Protein AF-Q3LHR7-F1 (afdb_monomer_lite)

Foldseek 3Di:
DDDDDPPPDDLPPAQAQPQVQVVLVVLLVQLVDPPCSCVVNCVCCVHPGNGPVNVVVVVVVVVVVVVVVVVVVVVVVPDDDDPVVVVVCVVVVCCVPPPVCVQPDPCSVGGDGPRDDDPDDDHGPVCNVVVD

InterPro domains:
  IPR005797 Cytochrome b/b6, N-terminal domain [PF00033] (28-82)
  IPR005797 Cytochrome b/b6, N-terminal domain [PS51002] (1-89)
  IPR005798 Cytochrome b/b6, C-terminal [PF00032] (111-132)
  IPR005798 Cytochrome b/b6, C-terminal [PS51003] (76-132)
  IPR016174 Di-haem cytochrome, transmembrane [SSF81342] (27-113)
  IPR027387 Cytochrome b/b6-like domain superfamily [G3DSA:1.20.810.10] (27-82)
  IPR027387 Cytochrome b/b6-like domain superfamily [G3DSA:1.20.810.10] (83-132)
  IPR036150 Cytochrome b/b6, C-terminal domain superfamily [SSF81648] (2-34)
  IPR036150 Cytochrome b/b6, C-terminal domain superfamily [SSF81648] (114-132)

Organism: NCBI:txid82514

Sequence (132 aa):
NGSSNPLGISSNSDRIPMHPYYMFKDLNMLSAIPWIGQDFVEFVWGGFSVNNATLNRFFSLHYLLPFILAALAILHLMTLHVITIFLFFLVIGFFVFYYPNAMGHSDNYIPANPMQTPPSIVPEWYLLPYYA

Secondary structure (DSSP, 8-state):
---S-TT---TTTT--BHHHHHHHHGGGGGGGSTTTHHHHHHHHHTSSSS-HHHHHHHHHHHHHHHHHHHHHHHHH-TT--HHHHHHHHHHHHHHHHH-TTTTS-GGGGSBP-TT---S-----G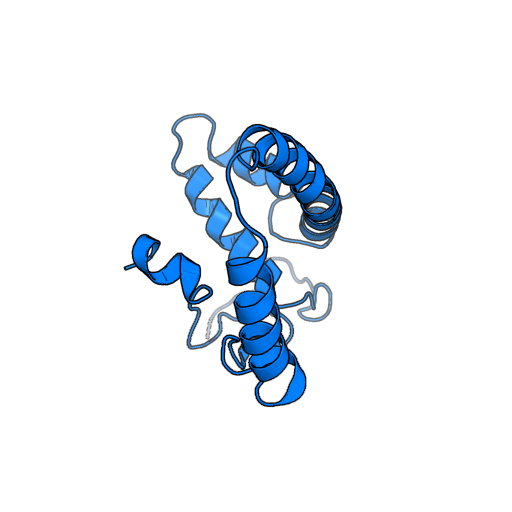GGHHHH-

pLDDT: mean 82.34, std 12.54, range [33.47, 95.5]

Radius of gyration: 19.17 Å; chains: 1; bounding box: 58×32×50 Å

Structure (mmCIF, N/CA/C/O backbone):
data_AF-Q3LHR7-F1
#
_entry.id   AF-Q3LHR7-F1
#
loop_
_atom_site.group_PDB
_atom_site.id
_atom_site.type_symbol
_atom_site.label_atom_id
_atom_site.label_alt_id
_atom_site.label_comp_id
_atom_site.label_asym_id
_atom_site.label_entity_id
_atom_site.label_seq_id
_atom_site.pdbx_PDB_ins_code
_atom_site.Cartn_x
_atom_site.Cartn_y
_atom_site.Cartn_z
_atom_site.occupancy
_atom_site.B_iso_or_equiv
_atom_site.auth_seq_id
_atom_site.auth_comp_id
_atom_site.auth_asym_id
_atom_site.auth_atom_id
_atom_site.pdbx_PDB_model_num
ATOM 1 N N . ASN A 1 1 ? -33.171 0.695 10.585 1.00 33.47 1 ASN A N 1
ATOM 2 C CA . ASN A 1 1 ? -33.293 0.575 12.053 1.00 33.47 1 ASN A CA 1
ATOM 3 C C . ASN A 1 1 ? -31.942 0.210 12.636 1.00 33.47 1 ASN A C 1
ATOM 5 O O . ASN A 1 1 ? -31.466 -0.867 12.322 1.00 33.47 1 ASN A O 1
ATOM 9 N N . GLY A 1 2 ? -31.355 1.123 13.422 1.00 39.75 2 GLY A N 1
ATOM 10 C CA . GLY A 1 2 ? -30.053 0.981 14.099 1.00 39.75 2 GLY A CA 1
ATOM 11 C C . GLY A 1 2 ? -28.864 1.220 13.158 1.00 39.75 2 GLY A C 1
ATOM 12 O O . GLY A 1 2 ? -28.688 0.478 12.208 1.00 39.75 2 GLY A O 1
ATOM 13 N N . SER A 1 3 ? -28.156 2.348 13.215 1.00 50.06 3 SER A N 1
ATOM 14 C CA . SER A 1 3 ? -27.215 2.784 14.264 1.00 50.06 3 SER A CA 1
ATOM 15 C C . SER A 1 3 ? -25.775 2.425 13.899 1.00 50.06 3 SER A C 1
ATOM 17 O O . SER A 1 3 ? -25.246 1.389 14.285 1.00 50.06 3 SER A O 1
ATOM 19 N N . SER A 1 4 ? -25.106 3.338 13.220 1.00 49.91 4 SER A N 1
ATOM 20 C CA . SER A 1 4 ? -23.649 3.387 13.217 1.00 49.91 4 SER A CA 1
ATOM 21 C C . SER A 1 4 ? -23.260 4.832 12.965 1.00 49.91 4 SER A C 1
ATOM 23 O O . SER A 1 4 ? -22.756 5.179 11.918 1.00 49.91 4 SER A O 1
ATOM 25 N N . ASN A 1 5 ? -23.596 5.720 13.900 1.00 51.97 5 ASN A N 1
ATOM 26 C CA . ASN A 1 5 ? -22.832 6.948 14.114 1.00 51.97 5 ASN A CA 1
ATOM 27 C C . ASN A 1 5 ? -22.933 7.366 15.593 1.00 51.97 5 ASN A C 1
ATOM 29 O O . ASN A 1 5 ? -23.532 8.394 15.904 1.00 51.97 5 ASN A O 1
ATOM 33 N N . PRO A 1 6 ? -22.403 6.549 16.524 1.00 52.94 6 PRO A N 1
ATOM 34 C CA . PRO A 1 6 ? -22.431 6.854 17.958 1.00 52.94 6 PRO A CA 1
ATOM 35 C C . PRO A 1 6 ? -21.589 8.085 18.335 1.00 52.94 6 PRO A C 1
ATOM 37 O O . PRO A 1 6 ? -21.693 8.570 19.455 1.00 52.94 6 PRO A O 1
ATOM 40 N N . LEU A 1 7 ? -20.769 8.593 17.409 1.00 56.84 7 LEU A N 1
ATOM 41 C CA . LEU A 1 7 ? -19.842 9.705 17.627 1.00 56.84 7 LEU A CA 1
ATOM 42 C C . LEU A 1 7 ? -20.293 11.013 16.950 1.00 56.84 7 LEU A C 1
ATOM 44 O O . LEU A 1 7 ? -19.660 12.043 17.148 1.00 56.84 7 LEU A O 1
ATOM 48 N N . GLY A 1 8 ? -21.366 10.996 16.147 1.00 52.47 8 GLY A N 1
ATOM 49 C CA . GLY A 1 8 ? -21.889 12.184 15.455 1.00 52.47 8 GLY A CA 1
ATOM 50 C C . GLY A 1 8 ? -20.964 12.771 14.378 1.00 52.47 8 GLY A C 1
ATOM 51 O O . GLY A 1 8 ? -21.205 13.878 13.901 1.00 52.47 8 GLY A O 1
ATOM 52 N N . ILE A 1 9 ? -19.916 12.049 13.975 1.00 56.75 9 ILE A N 1
ATOM 53 C CA . ILE A 1 9 ? -18.920 12.516 13.003 1.00 56.75 9 ILE A CA 1
ATOM 54 C C . ILE A 1 9 ? -19.476 12.343 11.581 1.00 56.75 9 ILE A C 1
ATOM 56 O O . ILE A 1 9 ? -20.169 11.368 11.285 1.00 56.75 9 ILE A O 1
ATOM 60 N N . SER A 1 10 ? -19.230 13.309 10.693 1.00 56.75 10 SER A N 1
ATOM 61 C CA . SER A 1 10 ? -19.739 13.266 9.317 1.00 56.75 10 SER A CA 1
ATOM 62 C C . SER A 1 10 ? -19.118 12.109 8.524 1.00 56.75 10 SER A C 1
ATOM 64 O O . SER A 1 10 ? -17.906 11.942 8.536 1.00 56.75 10 SER A O 1
ATOM 66 N N . SER A 1 11 ? -19.901 11.371 7.734 1.00 56.06 11 SER A N 1
ATOM 67 C CA . SER A 1 11 ? -19.370 10.335 6.822 1.00 56.06 11 SER A CA 1
ATOM 68 C C . SER A 1 11 ? -18.436 10.887 5.731 1.00 56.06 11 SER A C 1
ATOM 70 O O . SER A 1 11 ? -17.758 10.132 5.042 1.00 56.06 11 SER A O 1
ATOM 72 N N . ASN A 1 12 ? -18.402 12.212 5.561 1.00 56.25 12 ASN A N 1
ATOM 73 C CA . ASN A 1 12 ? -17.554 12.909 4.599 1.00 56.25 12 ASN A CA 1
ATOM 74 C C . ASN A 1 12 ? -16.158 13.257 5.134 1.00 56.25 12 ASN A C 1
ATOM 76 O O . ASN A 1 12 ? -15.325 13.678 4.335 1.00 56.25 12 ASN A O 1
ATOM 80 N N . SER A 1 13 ? -15.888 13.118 6.437 1.00 54.78 13 SER A N 1
ATOM 81 C CA . SER A 1 13 ? -14.637 13.615 7.028 1.00 54.78 13 SER A CA 1
ATOM 82 C C . SER A 1 13 ? -13.435 12.684 6.870 1.00 54.78 13 SER A C 1
ATOM 84 O O . SER A 1 13 ? -12.348 13.076 7.268 1.00 54.78 13 SER A O 1
ATOM 86 N N . ASP A 1 14 ? -13.598 11.493 6.282 1.00 61.12 14 ASP A N 1
ATOM 87 C CA . ASP A 1 14 ? -12.479 10.559 6.084 1.00 61.12 14 ASP A CA 1
ATOM 88 C C . ASP A 1 14 ? -12.657 9.711 4.813 1.00 61.12 14 ASP A C 1
ATOM 90 O O . ASP A 1 14 ? -12.573 8.483 4.819 1.00 61.12 14 ASP A O 1
ATOM 94 N N . ARG A 1 15 ? -12.958 10.371 3.683 1.00 66.62 15 ARG A N 1
ATOM 95 C CA . ARG A 1 15 ? -12.904 9.708 2.371 1.00 66.62 15 ARG A CA 1
ATOM 96 C C . ARG A 1 15 ? -11.445 9.482 1.989 1.00 66.62 15 ARG A C 1
ATOM 98 O O . ARG A 1 15 ? -10.833 10.310 1.318 1.00 66.62 15 ARG A O 1
ATOM 105 N N . ILE A 1 16 ? -10.905 8.358 2.429 1.00 75.88 16 ILE A N 1
ATOM 106 C CA . ILE A 1 16 ? -9.559 7.893 2.096 1.00 75.88 16 ILE A CA 1
ATOM 107 C C . ILE A 1 16 ? -9.619 6.787 1.035 1.00 75.88 16 ILE A C 1
ATOM 109 O O . ILE A 1 16 ? -10.675 6.177 0.843 1.00 75.88 16 ILE A O 1
ATOM 113 N N . PRO A 1 17 ? -8.532 6.535 0.284 1.00 80.81 17 PRO A N 1
ATOM 114 C CA . PRO A 1 17 ? -8.516 5.471 -0.714 1.00 80.81 17 PRO A CA 1
ATOM 115 C C . PRO A 1 17 ? -8.857 4.118 -0.077 1.00 80.81 17 PRO A C 1
ATOM 117 O O . PRO A 1 17 ? -8.358 3.784 0.998 1.00 80.81 17 PRO A O 1
ATOM 120 N N . MET A 1 18 ? -9.718 3.344 -0.735 1.00 80.38 18 MET A N 1
ATOM 121 C CA . MET A 1 18 ? -10.301 2.139 -0.144 1.00 80.38 18 MET A CA 1
ATOM 122 C C . MET A 1 18 ? -9.286 1.022 0.089 1.00 80.38 18 MET A C 1
ATOM 124 O O . MET A 1 18 ? -9.272 0.434 1.168 1.00 80.38 18 MET A O 1
ATOM 128 N N . HIS A 1 19 ? -8.395 0.792 -0.873 1.00 81.56 19 HIS A N 1
ATOM 1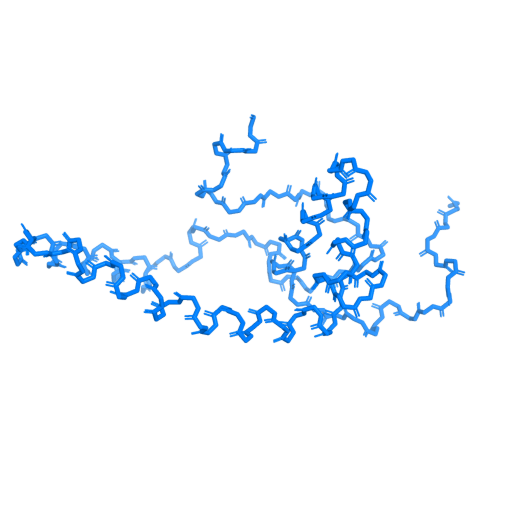29 C CA . HIS A 1 19 ? -7.377 -0.254 -0.785 1.00 81.56 19 HIS A CA 1
ATOM 130 C C . HIS A 1 19 ? -6.496 -0.158 0.483 1.00 81.56 19 HIS A C 1
ATOM 132 O O . HIS A 1 19 ? -6.501 -1.097 1.281 1.00 81.56 19 HIS A O 1
ATOM 138 N N . PRO A 1 20 ? -5.782 0.959 0.753 1.00 81.81 20 PRO A N 1
ATOM 139 C CA . PRO A 1 20 ? -4.985 1.067 1.973 1.00 81.81 20 PRO A CA 1
ATOM 140 C C . PRO A 1 20 ? -5.850 1.045 3.239 1.00 81.81 20 PRO A C 1
ATOM 142 O O . PRO A 1 20 ? -5.413 0.522 4.258 1.00 81.81 20 PRO A O 1
ATOM 145 N N . TYR A 1 21 ? -7.083 1.559 3.193 1.00 84.62 21 TYR A N 1
ATOM 146 C CA . TYR A 1 21 ? -7.956 1.589 4.366 1.00 84.62 21 TYR A CA 1
ATOM 147 C C . TYR A 1 21 ? -8.260 0.193 4.924 1.00 84.62 21 TYR A C 1
ATOM 149 O O . TYR A 1 21 ? -8.060 -0.040 6.118 1.00 84.62 21 TYR A O 1
ATOM 157 N N . TYR A 1 22 ? -8.719 -0.740 4.082 1.00 83.69 22 TYR A N 1
ATOM 158 C CA . TYR A 1 22 ? -9.057 -2.089 4.549 1.00 83.69 22 TYR A CA 1
ATOM 159 C C . TYR A 1 22 ? -7.813 -2.919 4.860 1.00 83.69 22 TYR A C 1
ATOM 161 O O . TYR A 1 22 ? -7.800 -3.580 5.893 1.00 83.69 22 TYR A O 1
ATOM 169 N N . MET A 1 23 ? -6.728 -2.761 4.093 1.00 83.69 23 MET A N 1
ATOM 170 C CA . MET A 1 23 ? -5.440 -3.379 4.427 1.00 83.69 23 MET A CA 1
ATOM 171 C C . MET A 1 23 ? -4.970 -3.003 5.844 1.00 83.69 23 MET A C 1
ATOM 173 O O . MET A 1 23 ? -4.475 -3.851 6.584 1.00 83.69 23 MET A O 1
ATOM 177 N N . PHE A 1 24 ? -5.136 -1.741 6.259 1.00 83.75 24 PHE A N 1
ATOM 178 C CA . PHE A 1 24 ? -4.786 -1.329 7.623 1.00 83.75 24 PHE A CA 1
ATOM 179 C C . PHE A 1 24 ? -5.809 -1.761 8.663 1.00 83.75 24 PHE A C 1
ATOM 181 O O . PHE A 1 24 ? -5.443 -1.966 9.820 1.00 83.75 24 PHE A O 1
ATOM 188 N N . LYS A 1 25 ? -7.076 -1.915 8.279 1.00 83.25 25 LYS A N 1
ATOM 189 C CA . LYS A 1 25 ? -8.104 -2.457 9.166 1.00 83.25 25 LYS A CA 1
ATOM 190 C C . LYS A 1 25 ? -7.826 -3.923 9.508 1.00 83.25 25 LYS A C 1
ATOM 192 O O . LYS A 1 25 ? -8.057 -4.322 10.648 1.00 83.25 25 LYS A O 1
ATOM 197 N N . ASP A 1 26 ? -7.242 -4.679 8.584 1.00 82.19 26 ASP A N 1
ATOM 198 C CA . ASP A 1 26 ? -6.843 -6.073 8.807 1.00 82.19 26 ASP A CA 1
ATOM 199 C C . ASP A 1 26 ? -5.696 -6.211 9.827 1.00 82.19 26 ASP A C 1
ATOM 201 O O . ASP A 1 26 ? -5.544 -7.253 10.464 1.00 82.19 26 ASP A O 1
ATOM 205 N N . LEU A 1 27 ? -4.951 -5.133 10.112 1.00 83.75 27 LEU A N 1
ATOM 206 C CA . LEU A 1 27 ? -3.976 -5.107 11.215 1.00 83.75 27 LEU A CA 1
ATOM 207 C C . LEU A 1 27 ? -4.619 -5.267 12.593 1.00 83.75 27 LEU A C 1
ATOM 209 O O . LEU A 1 27 ? -3.910 -5.540 13.559 1.00 83.75 27 LEU A O 1
ATOM 213 N N . ASN A 1 28 ? -5.946 -5.177 12.697 1.00 86.62 28 ASN A N 1
ATOM 214 C CA . ASN A 1 28 ? -6.656 -5.533 13.919 1.00 86.62 28 ASN A CA 1
ATOM 215 C C . ASN A 1 28 ? -6.392 -6.991 14.346 1.00 86.62 28 ASN A C 1
ATOM 217 O O . ASN A 1 28 ? -6.556 -7.320 15.513 1.00 86.62 28 ASN A O 1
ATOM 221 N N . MET A 1 29 ? -5.909 -7.868 13.456 1.00 87.44 29 MET A N 1
ATOM 222 C CA . MET A 1 29 ? -5.440 -9.206 13.843 1.00 87.44 29 MET A CA 1
ATOM 223 C C . MET A 1 29 ? -4.289 -9.172 14.864 1.00 87.44 29 MET A C 1
ATOM 225 O O . MET A 1 29 ? -4.157 -10.094 15.667 1.00 87.44 29 MET A O 1
ATOM 229 N N . LEU A 1 30 ? -3.487 -8.101 14.902 1.00 88.44 30 LEU A N 1
ATOM 230 C CA . LEU A 1 30 ? -2.442 -7.907 15.918 1.00 88.44 30 LEU A CA 1
ATOM 231 C C . LEU A 1 30 ? -3.027 -7.771 17.329 1.00 88.44 30 LEU A C 1
ATOM 233 O O . LEU A 1 30 ? -2.349 -8.067 18.314 1.00 88.44 30 LEU A O 1
ATOM 237 N N . SER A 1 31 ? -4.306 -7.403 17.434 1.00 90.38 31 SER A N 1
ATOM 238 C CA . SER A 1 31 ? -5.014 -7.330 18.704 1.00 90.38 31 SER A CA 1
ATOM 239 C C . SER A 1 31 ? -5.204 -8.698 19.365 1.00 90.38 31 SER A C 1
ATOM 241 O O . SER A 1 31 ? -5.571 -8.759 20.537 1.00 90.38 31 SER A O 1
ATOM 243 N N . ALA A 1 32 ? -4.978 -9.793 18.631 1.00 93.69 32 ALA A N 1
ATOM 244 C CA . ALA A 1 32 ? -5.039 -11.151 19.159 1.00 93.69 32 ALA A CA 1
ATOM 245 C C . ALA A 1 32 ? -3.848 -11.494 20.072 1.00 93.69 32 ALA A C 1
ATOM 247 O O . ALA A 1 32 ? -3.903 -12.494 20.789 1.00 93.69 32 ALA A O 1
ATOM 248 N N . ILE A 1 33 ? -2.777 -10.687 20.068 1.00 94.31 33 ILE A N 1
ATOM 249 C CA . ILE A 1 33 ? -1.629 -10.883 20.960 1.00 94.31 33 ILE A CA 1
ATOM 250 C C . ILE A 1 33 ? -2.072 -10.612 22.409 1.00 94.31 33 ILE A C 1
ATOM 252 O O . ILE A 1 33 ? -2.512 -9.497 22.712 1.00 94.31 33 ILE A O 1
ATOM 256 N N . PRO A 1 34 ? -1.933 -11.584 23.333 1.00 94.25 34 PRO A N 1
ATOM 257 C CA . PRO A 1 34 ? -2.307 -11.382 24.726 1.00 94.25 34 PRO A CA 1
ATOM 258 C C . PRO A 1 34 ? -1.539 -10.224 25.368 1.00 94.25 34 PRO A C 1
ATOM 260 O O . PRO A 1 34 ? -0.370 -9.989 25.062 1.00 94.25 34 PRO A O 1
ATOM 263 N N . TRP A 1 35 ? -2.201 -9.530 26.292 1.00 93.00 35 TRP A N 1
ATOM 264 C CA . TRP A 1 35 ? -1.671 -8.437 27.121 1.00 93.00 35 TRP A CA 1
ATOM 265 C C . TRP A 1 35 ? -1.292 -7.134 26.404 1.00 93.00 35 TRP A C 1
ATOM 267 O O . TRP A 1 35 ? -1.491 -6.086 27.002 1.00 93.00 35 TRP A O 1
ATOM 277 N N . ILE A 1 36 ? -0.785 -7.168 25.167 1.00 94.12 36 ILE A N 1
ATOM 278 C CA . ILE A 1 36 ? -0.266 -5.975 24.464 1.00 94.12 36 ILE A CA 1
ATOM 279 C C . ILE A 1 36 ? -0.936 -5.697 23.111 1.00 94.12 36 ILE A C 1
ATOM 281 O O . ILE A 1 36 ? -0.699 -4.653 22.510 1.00 94.12 36 ILE A O 1
ATOM 285 N N . GLY A 1 37 ? -1.770 -6.611 22.604 1.00 91.25 37 GLY A N 1
ATOM 286 C CA . GLY A 1 37 ? -2.299 -6.523 21.241 1.00 91.25 37 GLY A CA 1
ATOM 287 C C . GLY A 1 37 ? -3.078 -5.238 20.955 1.00 91.25 37 GLY A C 1
ATOM 288 O O . GLY A 1 37 ? -2.865 -4.622 19.915 1.00 91.25 37 GLY A O 1
ATOM 289 N N . GLN A 1 38 ? -3.954 -4.814 21.871 1.00 89.88 38 GLN A N 1
ATOM 290 C CA . GLN A 1 38 ? -4.752 -3.592 21.690 1.00 89.88 38 GLN A CA 1
ATOM 291 C C . GLN A 1 38 ? -3.876 -2.337 21.686 1.00 89.88 38 GLN A C 1
ATOM 293 O O . GLN A 1 38 ? -3.942 -1.548 20.745 1.00 89.88 38 GLN A O 1
ATOM 298 N N . ASP A 1 39 ? -2.978 -2.211 22.664 1.00 91.75 39 ASP A N 1
ATOM 299 C CA . ASP A 1 39 ? -2.046 -1.082 22.751 1.00 91.75 39 ASP A CA 1
ATOM 300 C C . ASP A 1 39 ? -1.161 -0.990 21.498 1.00 91.75 39 ASP A C 1
ATOM 302 O O . ASP A 1 39 ? -0.865 0.099 21.002 1.00 91.75 39 ASP A O 1
ATOM 306 N N . PHE A 1 40 ? -0.764 -2.139 20.942 1.00 91.12 40 PHE A N 1
ATOM 307 C CA . PHE A 1 40 ? 0.025 -2.196 19.717 1.00 91.12 40 PHE A CA 1
ATOM 308 C C . PHE A 1 40 ? -0.768 -1.750 18.482 1.00 91.12 40 PHE A C 1
ATOM 310 O O . PHE A 1 40 ? -0.242 -1.007 17.652 1.00 91.12 40 PHE A O 1
ATOM 317 N N . VAL A 1 41 ? -2.033 -2.158 18.360 1.00 89.06 41 VAL A N 1
ATOM 318 C CA . VAL A 1 41 ? -2.916 -1.727 17.265 1.00 89.06 41 VAL A CA 1
ATOM 319 C C . VAL A 1 41 ? -3.143 -0.216 17.310 1.00 89.06 41 VAL A C 1
ATOM 321 O O . VAL A 1 41 ? -2.939 0.460 16.299 1.00 89.06 41 VAL A O 1
ATOM 324 N N . GLU A 1 42 ? -3.475 0.335 18.479 1.00 88.06 42 GLU A N 1
ATOM 325 C CA . GLU A 1 42 ? -3.662 1.782 18.650 1.00 88.06 42 GLU A CA 1
ATOM 326 C C . GLU A 1 42 ? -2.371 2.563 18.376 1.00 88.06 42 GLU A C 1
ATOM 328 O O . GLU A 1 42 ? -2.400 3.628 17.746 1.00 88.06 42 GLU A O 1
ATOM 333 N N . PHE A 1 43 ? -1.220 2.015 18.777 1.00 90.00 43 PHE A N 1
ATOM 334 C CA . PHE A 1 43 ? 0.085 2.585 18.461 1.00 90.00 43 PHE A CA 1
ATOM 335 C C . PHE A 1 43 ? 0.329 2.651 16.949 1.00 90.00 43 PHE A C 1
ATOM 337 O O . PHE A 1 43 ? 0.696 3.715 16.438 1.00 90.00 43 PHE A O 1
ATOM 344 N N . VAL A 1 44 ? 0.103 1.545 16.231 1.00 88.38 44 VAL A N 1
ATOM 345 C CA . VAL A 1 44 ? 0.301 1.462 14.776 1.00 88.38 44 VAL A CA 1
ATOM 346 C C . VAL A 1 44 ? -0.650 2.410 14.046 1.00 88.38 44 VAL A C 1
ATOM 348 O O . VAL A 1 44 ? -0.209 3.185 13.190 1.00 88.38 44 VAL A O 1
ATOM 351 N N . TRP A 1 45 ? -1.932 2.420 14.415 1.00 86.50 45 TRP A N 1
ATOM 352 C CA . TRP A 1 45 ? -2.930 3.303 13.808 1.00 86.50 45 TRP A CA 1
ATOM 353 C C . TRP A 1 45 ? -2.726 4.777 14.169 1.00 86.50 45 TRP A C 1
ATOM 355 O O . TRP A 1 45 ? -3.042 5.653 13.363 1.00 86.50 45 TRP A O 1
ATOM 365 N N . GLY A 1 46 ? -2.136 5.077 15.327 1.00 85.94 46 GLY A N 1
ATOM 366 C CA . GLY A 1 46 ? -1.978 6.451 15.804 1.00 85.94 46 GLY A CA 1
ATOM 367 C C . GLY A 1 46 ? -3.286 7.069 16.294 1.00 85.94 46 GLY A C 1
ATOM 368 O O . GLY A 1 46 ? -3.450 8.286 16.216 1.00 85.94 46 GLY A O 1
ATOM 369 N N . GLY A 1 47 ? -4.212 6.231 16.762 1.00 84.50 47 GLY A N 1
ATOM 370 C CA . GLY A 1 47 ? -5.533 6.603 17.255 1.00 84.50 47 GLY A CA 1
ATOM 371 C C . GLY A 1 47 ? -6.463 5.390 17.340 1.00 84.50 47 GLY A C 1
ATOM 372 O O . GLY A 1 47 ? -6.066 4.268 17.043 1.00 84.50 47 GLY A O 1
ATOM 373 N N . PHE A 1 48 ? -7.724 5.629 17.699 1.00 85.75 48 PHE A N 1
ATOM 374 C CA . PHE A 1 48 ? -8.725 4.574 17.931 1.00 85.75 48 PHE A CA 1
ATOM 375 C C . PHE A 1 48 ? -9.276 3.907 16.657 1.00 85.75 48 PHE A C 1
ATOM 377 O O . PHE A 1 48 ? -10.076 2.979 16.732 1.00 85.75 48 PHE A O 1
ATOM 384 N N . SER A 1 49 ? -8.924 4.410 15.474 1.00 84.31 49 SER A N 1
ATOM 385 C CA . SER A 1 49 ? -9.343 3.844 14.189 1.00 84.31 49 SER A CA 1
ATOM 386 C C . SER A 1 49 ? -8.384 4.267 13.081 1.00 84.31 49 SER A C 1
ATOM 388 O O . SER A 1 49 ? -7.661 5.256 13.227 1.00 84.31 49 SER A O 1
ATOM 390 N N . VAL A 1 50 ? -8.402 3.527 11.970 1.00 85.12 50 VAL A N 1
ATOM 391 C CA . VAL A 1 50 ? -7.664 3.887 10.755 1.00 85.12 50 VAL A CA 1
ATOM 392 C C . VAL A 1 50 ? -8.149 5.245 10.252 1.00 85.12 50 VAL A C 1
ATOM 394 O O . VAL A 1 50 ? -9.324 5.398 9.920 1.00 85.12 50 VAL A O 1
ATOM 397 N N . ASN A 1 51 ? -7.233 6.208 10.186 1.00 83.00 51 ASN A N 1
ATOM 398 C CA . ASN A 1 51 ? -7.499 7.590 9.791 1.00 83.00 51 ASN A CA 1
ATOM 399 C C . ASN A 1 51 ? -6.309 8.173 8.998 1.00 83.00 51 ASN A C 1
ATOM 401 O O . ASN A 1 51 ? -5.349 7.473 8.655 1.00 83.00 51 ASN A O 1
ATOM 405 N N . ASN A 1 52 ? -6.330 9.479 8.728 1.00 84.12 52 ASN A N 1
ATOM 406 C CA . ASN A 1 52 ? -5.248 10.156 8.006 1.00 84.12 52 ASN A CA 1
ATOM 407 C C . ASN A 1 52 ? -3.859 10.050 8.684 1.00 84.12 52 ASN A C 1
ATOM 409 O O . ASN A 1 52 ? -2.836 10.024 7.997 1.00 84.12 52 ASN A O 1
ATOM 413 N N . ALA A 1 53 ? -3.783 9.963 10.019 1.00 86.00 53 ALA A N 1
ATOM 414 C CA . ALA A 1 53 ? -2.509 9.770 10.719 1.00 86.00 53 ALA A CA 1
ATOM 415 C C . ALA A 1 53 ? -1.920 8.385 10.420 1.00 86.00 53 ALA A C 1
ATOM 417 O O . ALA A 1 53 ? -0.721 8.274 10.152 1.00 86.00 53 ALA A O 1
ATOM 418 N N . THR A 1 54 ? -2.771 7.355 10.393 1.00 86.81 54 THR A N 1
ATOM 419 C CA . THR A 1 54 ? -2.411 6.003 9.955 1.00 86.81 54 THR A CA 1
ATOM 420 C C . THR A 1 54 ? -1.840 6.047 8.537 1.00 86.81 54 THR A C 1
ATOM 422 O O . THR 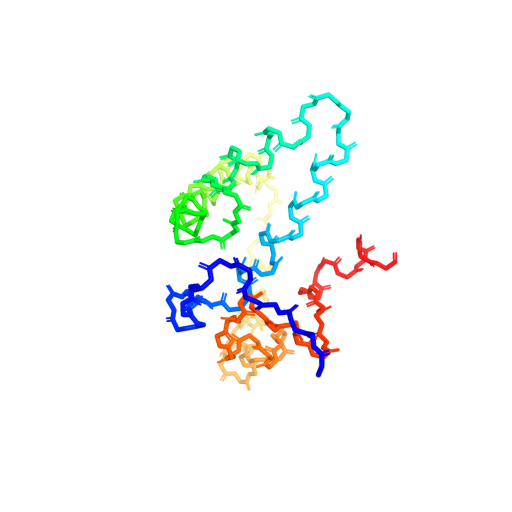A 1 54 ? -0.713 5.613 8.303 1.00 86.81 54 THR A O 1
ATOM 425 N N . LEU A 1 55 ? -2.567 6.666 7.602 1.00 87.69 55 LEU A N 1
ATOM 426 C CA . LEU A 1 55 ? -2.185 6.735 6.189 1.00 87.69 55 LEU A CA 1
ATOM 427 C C . LEU A 1 55 ? -0.836 7.441 5.978 1.00 87.69 55 LEU A C 1
ATOM 429 O O . LEU A 1 55 ? 0.017 6.919 5.263 1.00 87.69 55 LEU A O 1
ATOM 433 N N . ASN A 1 56 ? -0.595 8.572 6.646 1.00 88.50 56 ASN A N 1
ATOM 434 C CA . ASN A 1 56 ? 0.674 9.304 6.536 1.00 88.50 56 ASN A CA 1
ATOM 435 C C . ASN A 1 56 ? 1.874 8.513 7.086 1.00 88.50 56 ASN A C 1
ATOM 437 O O . ASN A 1 56 ? 2.967 8.548 6.509 1.00 88.50 56 ASN A O 1
ATOM 441 N N . ARG A 1 57 ? 1.687 7.769 8.183 1.00 89.69 57 ARG A N 1
ATOM 442 C CA . ARG A 1 57 ? 2.728 6.881 8.728 1.00 89.69 57 ARG A CA 1
ATOM 443 C C . ARG A 1 57 ? 3.043 5.747 7.763 1.00 89.69 57 ARG A C 1
ATOM 445 O O . ARG A 1 57 ? 4.213 5.483 7.495 1.00 89.69 57 ARG A O 1
ATOM 452 N N . PHE A 1 58 ? 2.014 5.128 7.193 1.00 88.06 58 PHE A N 1
ATOM 453 C CA . PHE A 1 58 ? 2.196 4.063 6.214 1.00 88.06 58 PHE A CA 1
ATOM 454 C C . PHE A 1 58 ? 2.789 4.549 4.903 1.00 88.06 58 PHE A C 1
ATOM 456 O O . PHE A 1 58 ? 3.625 3.848 4.351 1.00 88.06 58 PHE A O 1
ATOM 463 N N . PHE A 1 59 ? 2.440 5.744 4.429 1.00 90.19 59 PHE A N 1
ATOM 464 C CA . PHE A 1 59 ? 3.105 6.342 3.274 1.00 90.19 59 PHE A CA 1
ATOM 465 C C . PHE A 1 59 ? 4.607 6.513 3.535 1.00 90.19 59 PHE A C 1
ATOM 467 O O . PHE A 1 59 ? 5.434 6.127 2.711 1.00 90.19 59 PHE A O 1
ATOM 474 N N . SER A 1 60 ? 4.960 7.006 4.725 1.00 91.88 60 SER A N 1
ATOM 475 C CA . SER A 1 60 ? 6.358 7.189 5.130 1.00 91.88 60 SER A CA 1
ATOM 476 C C . SER A 1 60 ? 7.104 5.850 5.230 1.00 91.88 60 SER A C 1
ATOM 478 O O . SER A 1 60 ? 8.239 5.729 4.772 1.00 91.88 60 SER A O 1
ATOM 480 N N . LEU A 1 61 ? 6.455 4.818 5.778 1.00 91.81 61 LEU A N 1
ATOM 481 C CA 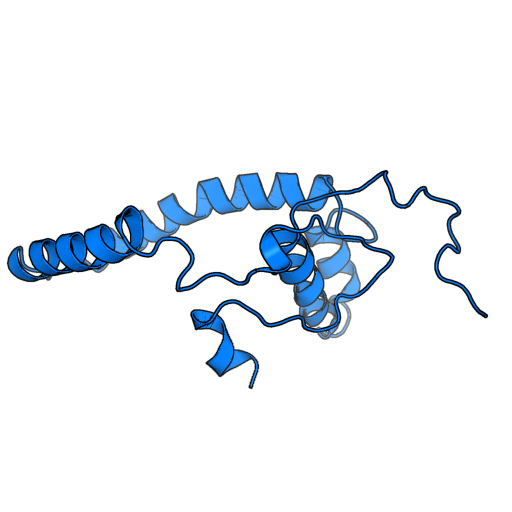. LEU A 1 61 ? 6.997 3.461 5.876 1.00 91.81 61 LEU A CA 1
ATOM 482 C C . LEU A 1 61 ? 7.118 2.791 4.500 1.00 91.81 61 LEU A C 1
ATOM 484 O O . LEU A 1 61 ? 8.147 2.194 4.200 1.00 91.81 61 LEU A O 1
ATOM 488 N N . HIS A 1 62 ? 6.103 2.921 3.648 1.00 90.06 62 HIS A N 1
ATOM 489 C CA . HIS A 1 62 ? 6.090 2.395 2.284 1.00 90.06 62 HIS A CA 1
ATOM 490 C C . HIS A 1 62 ? 7.174 3.034 1.423 1.00 90.06 62 HIS A C 1
ATOM 492 O O . HIS A 1 62 ? 7.750 2.363 0.579 1.00 90.06 62 HIS A O 1
ATOM 498 N N . TYR A 1 63 ? 7.493 4.306 1.655 1.00 93.88 63 TYR A N 1
ATOM 499 C CA . TYR A 1 63 ? 8.620 4.948 0.992 1.00 93.88 63 TYR A CA 1
ATOM 500 C C . TYR A 1 63 ? 9.965 4.360 1.447 1.00 93.88 63 TYR A C 1
ATOM 502 O O . TYR A 1 63 ? 10.889 4.229 0.651 1.00 93.88 63 TYR A O 1
ATOM 510 N N . LEU A 1 64 ? 10.081 3.976 2.719 1.00 94.12 64 LEU A N 1
ATOM 511 C CA . LEU A 1 64 ? 11.329 3.501 3.315 1.00 94.12 64 LEU A CA 1
ATOM 512 C C . LEU A 1 64 ? 11.609 2.010 3.046 1.00 94.12 64 LEU A C 1
ATOM 514 O O . LEU A 1 64 ? 12.752 1.645 2.760 1.00 94.12 64 LEU A O 1
ATOM 518 N N . LEU A 1 65 ? 10.590 1.144 3.112 1.00 92.94 65 LEU A N 1
ATOM 519 C CA . LEU A 1 65 ? 10.742 -0.312 2.962 1.00 92.94 65 LEU A CA 1
ATOM 520 C C . LEU A 1 65 ? 11.446 -0.756 1.663 1.00 92.94 65 LEU A C 1
ATOM 522 O O . LEU A 1 65 ? 12.299 -1.643 1.750 1.00 92.94 65 LEU A O 1
ATOM 526 N N . PRO A 1 66 ? 11.173 -0.168 0.481 1.00 92.25 66 PRO A N 1
ATOM 527 C CA . PRO A 1 66 ? 11.845 -0.537 -0.760 1.00 92.25 66 PRO A CA 1
ATOM 528 C C . PRO A 1 66 ? 13.365 -0.392 -0.692 1.00 92.25 66 PRO A C 1
ATOM 530 O O . PRO A 1 66 ? 14.068 -1.197 -1.293 1.00 92.25 66 PRO A O 1
ATOM 533 N N . PHE A 1 67 ? 13.895 0.570 0.070 1.00 93.19 67 PHE A N 1
ATOM 534 C CA . PHE A 1 67 ? 15.343 0.743 0.223 1.00 93.19 67 PHE A CA 1
ATOM 535 C C . PHE A 1 67 ? 15.968 -0.350 1.097 1.00 93.19 67 PHE A C 1
ATOM 537 O O . PHE A 1 67 ? 17.050 -0.845 0.783 1.00 93.19 67 PHE A O 1
ATOM 544 N N . ILE A 1 68 ? 15.267 -0.777 2.153 1.00 92.94 68 ILE A N 1
ATOM 545 C CA . ILE A 1 68 ? 15.691 -1.918 2.978 1.00 92.94 68 ILE A CA 1
ATOM 546 C C . ILE A 1 68 ? 15.666 -3.203 2.141 1.00 92.94 68 ILE A C 1
ATOM 548 O O . ILE A 1 68 ? 16.640 -3.957 2.129 1.00 92.94 68 ILE A O 1
ATOM 552 N N . LEU A 1 69 ? 14.578 -3.434 1.402 1.00 92.06 69 LEU A N 1
ATOM 553 C CA . LEU A 1 69 ? 14.443 -4.596 0.525 1.00 92.06 69 LEU A CA 1
ATOM 554 C C . LEU A 1 69 ? 15.479 -4.586 -0.600 1.00 92.06 69 LEU A C 1
ATOM 556 O O . LEU A 1 69 ? 16.034 -5.636 -0.896 1.00 92.06 69 LEU A O 1
ATOM 560 N N . ALA A 1 70 ? 15.795 -3.427 -1.184 1.00 89.12 70 ALA A N 1
ATOM 561 C CA . ALA A 1 70 ? 16.847 -3.302 -2.189 1.00 89.12 70 ALA A CA 1
ATOM 562 C C . ALA A 1 70 ? 18.222 -3.695 -1.625 1.00 89.12 70 ALA A C 1
ATOM 564 O O . ALA A 1 70 ? 18.962 -4.416 -2.288 1.00 89.12 70 ALA A O 1
ATOM 565 N N . ALA A 1 71 ? 18.550 -3.292 -0.392 1.00 88.06 71 ALA A N 1
ATOM 566 C CA . ALA A 1 71 ? 19.800 -3.687 0.260 1.00 88.06 71 ALA A CA 1
ATOM 567 C C . ALA A 1 71 ? 19.883 -5.211 0.483 1.00 88.06 71 ALA A C 1
ATOM 569 O O . ALA A 1 71 ? 20.906 -5.827 0.175 1.00 88.06 71 ALA A O 1
ATOM 570 N N . LEU A 1 72 ? 18.793 -5.831 0.951 1.00 87.81 72 LEU A N 1
ATOM 571 C CA . LEU A 1 72 ? 18.697 -7.290 1.103 1.00 87.81 72 LEU A CA 1
ATOM 572 C C . LEU A 1 72 ? 18.746 -8.014 -0.253 1.00 87.81 72 LEU A C 1
ATOM 574 O O . LEU A 1 72 ? 19.407 -9.043 -0.387 1.00 87.81 72 LEU A O 1
ATOM 578 N N . ALA A 1 73 ? 18.088 -7.459 -1.272 1.00 85.12 73 ALA A N 1
ATOM 579 C CA . ALA A 1 73 ? 18.060 -8.006 -2.619 1.00 85.12 73 ALA A CA 1
ATOM 580 C C . ALA A 1 73 ? 19.436 -7.938 -3.288 1.00 85.12 73 ALA A C 1
ATOM 582 O O . ALA A 1 73 ? 19.830 -8.909 -3.913 1.00 85.12 73 ALA A O 1
ATOM 583 N N . ILE A 1 74 ? 20.214 -6.863 -3.129 1.00 84.44 74 ILE A N 1
ATOM 584 C CA . ILE A 1 74 ? 21.576 -6.766 -3.690 1.00 84.44 74 ILE A CA 1
ATOM 585 C C . ILE A 1 74 ? 22.494 -7.855 -3.117 1.00 84.44 74 ILE A C 1
ATOM 587 O O . ILE A 1 74 ? 23.249 -8.471 -3.869 1.00 84.44 74 ILE A O 1
ATOM 591 N N . LEU A 1 75 ? 22.387 -8.146 -1.816 1.00 78.56 75 LEU A N 1
ATOM 592 C CA . LEU A 1 75 ? 23.105 -9.258 -1.183 1.00 78.56 75 LEU A CA 1
ATOM 593 C C . LEU A 1 75 ? 22.674 -10.621 -1.757 1.00 78.56 75 LEU A C 1
ATOM 595 O O . LEU A 1 75 ? 23.485 -11.537 -1.860 1.00 78.56 75 LEU A O 1
ATOM 599 N N . HIS A 1 76 ? 21.412 -10.745 -2.167 1.00 72.00 76 HIS A N 1
ATOM 600 C CA . HIS A 1 76 ? 20.842 -11.960 -2.748 1.00 72.00 76 HIS A CA 1
ATOM 601 C C . HIS A 1 76 ? 21.116 -12.118 -4.262 1.00 72.00 76 HIS A C 1
ATOM 603 O O . HIS A 1 76 ? 21.291 -13.230 -4.756 1.00 72.00 76 HIS A O 1
ATOM 609 N N . LEU A 1 77 ? 21.189 -11.016 -5.014 1.00 69.88 77 LEU A N 1
ATOM 610 C CA . LEU A 1 77 ? 21.181 -10.972 -6.483 1.00 69.88 77 LEU A CA 1
ATOM 611 C C . LEU A 1 77 ? 22.550 -11.194 -7.144 1.00 69.88 77 LEU A C 1
ATOM 613 O O . LEU A 1 77 ? 22.655 -11.090 -8.366 1.00 69.88 77 LEU A O 1
ATOM 617 N N . MET A 1 78 ? 23.583 -11.584 -6.393 1.00 67.19 78 MET A N 1
ATOM 618 C CA . MET A 1 78 ? 24.930 -11.876 -6.917 1.00 67.19 78 MET A CA 1
ATOM 619 C C . MET A 1 78 ? 24.998 -13.068 -7.905 1.00 67.19 78 MET A C 1
ATOM 621 O O . MET A 1 78 ? 26.087 -13.499 -8.272 1.00 67.19 78 MET A O 1
ATOM 625 N N . THR A 1 79 ? 23.863 -13.618 -8.353 1.00 65.56 79 THR A N 1
ATOM 626 C CA . THR A 1 79 ? 23.791 -14.842 -9.170 1.00 65.56 79 THR A CA 1
ATOM 627 C C . THR A 1 79 ? 22.861 -14.776 -10.397 1.00 65.56 79 THR A C 1
ATOM 629 O O . THR A 1 79 ? 22.705 -15.795 -11.069 1.00 65.56 79 THR A O 1
ATOM 632 N N . LEU A 1 80 ? 22.256 -13.629 -10.752 1.00 66.69 80 LEU A N 1
ATOM 633 C CA . LEU A 1 80 ? 21.163 -13.598 -11.749 1.00 66.69 80 LEU A CA 1
ATOM 634 C C . LEU A 1 80 ? 21.529 -12.948 -13.109 1.00 66.69 80 LEU A C 1
ATOM 636 O O . LEU A 1 80 ? 22.039 -11.834 -13.176 1.00 66.69 80 LEU A O 1
ATOM 640 N N . HIS A 1 81 ? 21.265 -13.685 -14.202 1.00 71.12 81 HIS A N 1
ATOM 641 C CA . HIS A 1 81 ? 21.667 -13.423 -15.600 1.00 71.12 81 HIS A CA 1
ATOM 642 C C . HIS A 1 81 ? 20.741 -12.462 -16.391 1.00 71.12 81 HIS A C 1
ATOM 644 O O . HIS A 1 81 ? 19.547 -12.365 -16.142 1.00 71.12 81 HIS A O 1
ATOM 650 N N . VAL A 1 82 ? 21.282 -11.843 -17.452 1.00 67.81 82 VAL A N 1
ATOM 651 C CA . VAL A 1 82 ? 20.681 -10.781 -18.303 1.00 67.81 82 VAL A CA 1
ATOM 652 C C . VAL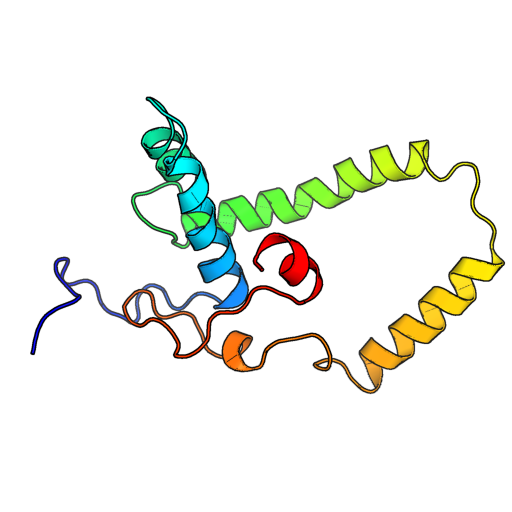 A 1 82 ? 19.423 -11.189 -19.106 1.00 67.81 82 VAL A C 1
ATOM 654 O O . VAL A 1 82 ? 18.593 -10.341 -19.426 1.00 67.81 82 VAL A O 1
ATOM 657 N N . ILE A 1 83 ? 19.237 -12.473 -19.430 1.00 72.44 83 ILE A N 1
ATOM 658 C CA . ILE A 1 83 ? 18.139 -12.950 -20.304 1.00 72.44 83 ILE A CA 1
ATOM 659 C C . ILE A 1 83 ? 16.769 -12.926 -19.604 1.00 72.44 83 ILE A C 1
ATOM 661 O O . ILE A 1 83 ? 15.758 -12.616 -20.235 1.00 72.44 83 ILE A O 1
ATOM 665 N N . THR A 1 84 ? 16.716 -13.210 -18.301 1.00 73.50 84 THR A N 1
ATOM 666 C CA . THR A 1 84 ? 15.463 -13.207 -17.521 1.00 73.50 84 THR A CA 1
ATOM 667 C C . THR A 1 84 ? 14.887 -11.799 -17.370 1.00 73.50 84 THR A C 1
ATOM 669 O O . THR A 1 84 ? 13.670 -11.621 -17.364 1.00 73.50 84 THR A O 1
ATOM 672 N N . ILE A 1 85 ? 15.758 -10.789 -17.331 1.00 79.38 85 ILE A N 1
ATOM 673 C CA . ILE A 1 85 ? 15.394 -9.375 -17.208 1.00 79.38 85 ILE A CA 1
ATOM 674 C C . ILE A 1 85 ? 14.619 -8.898 -18.445 1.00 79.38 85 ILE A C 1
ATOM 676 O O . ILE A 1 85 ? 13.614 -8.201 -18.318 1.00 79.38 85 ILE A O 1
ATOM 680 N N . PHE A 1 86 ? 15.038 -9.309 -19.646 1.00 80.69 86 PHE A N 1
ATOM 681 C CA . PHE A 1 86 ? 14.381 -8.892 -20.887 1.00 80.69 86 PHE A CA 1
ATOM 682 C C . PHE A 1 86 ? 12.947 -9.433 -21.002 1.00 80.69 86 PHE A C 1
ATOM 684 O O . PHE A 1 86 ? 12.026 -8.689 -21.339 1.00 80.69 86 PHE A O 1
ATOM 691 N N . LEU A 1 87 ? 12.735 -10.710 -20.661 1.00 85.31 87 LEU A N 1
ATOM 692 C CA . LEU A 1 87 ? 11.398 -11.315 -20.657 1.00 85.31 87 LEU A CA 1
ATOM 693 C C . LEU A 1 87 ? 10.487 -10.692 -19.592 1.00 85.31 87 LEU A C 1
ATOM 695 O O . LEU A 1 87 ? 9.313 -10.445 -19.863 1.00 85.31 87 LEU A O 1
ATOM 699 N N . PHE A 1 88 ? 11.028 -10.386 -18.410 1.00 84.75 88 PHE A N 1
ATOM 700 C CA . PHE A 1 88 ? 10.292 -9.724 -17.332 1.00 84.75 88 PHE A CA 1
ATOM 701 C C . PHE A 1 88 ? 9.723 -8.367 -17.768 1.00 84.75 88 PHE A C 1
ATOM 703 O O . PHE A 1 88 ? 8.531 -8.111 -17.587 1.00 84.75 88 PHE A O 1
ATOM 710 N N . PHE A 1 89 ? 10.538 -7.522 -18.409 1.00 88.12 89 PHE A N 1
ATOM 711 C CA . PHE A 1 89 ? 10.078 -6.214 -18.884 1.00 88.12 89 PHE A CA 1
ATOM 712 C C . PHE A 1 89 ? 9.057 -6.303 -20.023 1.00 88.12 89 PHE A C 1
ATOM 714 O O . PHE A 1 89 ? 8.157 -5.467 -20.078 1.00 88.12 89 PHE A O 1
ATOM 721 N N . LEU A 1 90 ? 9.141 -7.315 -20.896 1.00 90.81 90 LEU A N 1
ATOM 722 C CA . LEU A 1 90 ? 8.136 -7.537 -21.942 1.00 90.81 90 LEU A CA 1
ATOM 723 C C . LEU A 1 90 ? 6.773 -7.875 -21.324 1.00 90.81 90 LEU A C 1
ATOM 725 O O . LEU A 1 90 ? 5.768 -7.247 -21.663 1.00 90.81 90 LEU A O 1
ATOM 729 N N . VAL A 1 91 ? 6.743 -8.823 -20.382 1.00 91.56 91 VAL A N 1
ATOM 730 C CA . VAL A 1 91 ? 5.507 -9.237 -19.700 1.00 91.56 91 VAL A CA 1
ATOM 731 C C . VAL A 1 91 ? 4.907 -8.077 -18.904 1.00 91.56 91 VAL A C 1
ATOM 733 O O . VAL A 1 91 ? 3.716 -7.801 -19.045 1.00 91.56 91 VAL A O 1
ATOM 736 N N . ILE A 1 92 ? 5.714 -7.345 -18.128 1.00 92.56 92 ILE A N 1
ATOM 737 C CA . ILE A 1 92 ? 5.231 -6.161 -17.400 1.00 92.56 92 ILE A CA 1
ATOM 738 C C . ILE A 1 92 ? 4.716 -5.091 -18.361 1.00 92.56 92 ILE A C 1
ATOM 740 O O . ILE A 1 92 ? 3.644 -4.539 -18.125 1.00 92.56 92 ILE A O 1
ATOM 744 N N . GLY A 1 93 ? 5.431 -4.821 -19.456 1.00 92.88 93 GLY A N 1
ATOM 745 C CA . GLY A 1 93 ? 5.006 -3.851 -20.463 1.00 92.88 93 GLY A CA 1
ATOM 746 C C . GLY A 1 93 ? 3.624 -4.174 -21.034 1.00 92.88 93 GLY A C 1
ATOM 747 O O . GLY A 1 93 ? 2.797 -3.275 -21.175 1.00 92.88 93 GLY A O 1
ATOM 748 N N . PHE A 1 94 ? 3.329 -5.454 -21.288 1.00 94.31 94 PHE A N 1
ATOM 749 C CA . PHE A 1 94 ? 1.999 -5.869 -21.731 1.00 94.31 94 PHE A CA 1
ATOM 750 C C . PHE A 1 94 ? 0.905 -5.495 -20.717 1.00 94.31 94 PHE A C 1
ATOM 752 O O . PHE A 1 94 ? -0.066 -4.832 -21.085 1.00 94.31 94 PHE A O 1
ATOM 759 N N . PHE A 1 95 ? 1.073 -5.864 -19.443 1.00 94.56 95 PHE A N 1
ATOM 760 C CA . PHE A 1 95 ? 0.084 -5.553 -18.406 1.00 94.56 95 PHE A CA 1
ATOM 761 C C . PHE A 1 95 ? -0.059 -4.047 -18.177 1.00 94.56 95 PHE A C 1
ATOM 763 O O . PHE A 1 95 ? -1.177 -3.558 -18.080 1.00 94.56 95 PHE A O 1
ATOM 770 N N . VAL A 1 96 ? 1.042 -3.295 -18.166 1.00 93.12 96 VAL A N 1
ATOM 771 C CA . VAL A 1 96 ? 1.013 -1.840 -17.951 1.00 93.12 96 VAL A CA 1
ATOM 772 C C . VAL A 1 96 ? 0.268 -1.108 -19.071 1.00 93.12 96 VAL A C 1
ATOM 774 O O . VAL A 1 96 ? -0.534 -0.223 -18.780 1.00 93.12 96 VAL A O 1
ATOM 777 N N . PHE A 1 97 ? 0.512 -1.453 -20.340 1.00 95.44 97 PHE A N 1
ATOM 778 C CA . PHE A 1 97 ? -0.026 -0.680 -21.467 1.00 95.44 97 PHE A CA 1
ATOM 779 C C . PHE A 1 97 ? -1.340 -1.218 -22.041 1.00 95.44 97 PHE A C 1
ATOM 781 O O . PHE A 1 97 ? -2.151 -0.425 -22.515 1.00 95.44 97 PHE A O 1
ATOM 788 N N . TYR A 1 98 ? -1.570 -2.533 -22.012 1.00 95.50 98 TYR A N 1
ATOM 789 C CA . TYR A 1 98 ? -2.721 -3.149 -22.684 1.00 95.50 98 TYR A CA 1
ATOM 790 C C . TYR A 1 98 ? -3.789 -3.664 -21.720 1.00 95.50 98 TYR A C 1
ATOM 792 O O . TYR A 1 98 ? -4.956 -3.733 -22.107 1.00 95.50 98 TYR A O 1
ATOM 800 N N . TYR A 1 99 ? -3.433 -4.004 -20.476 1.00 94.94 99 TYR A N 1
ATOM 801 C CA . TYR A 1 99 ? -4.408 -4.486 -19.495 1.00 94.94 99 TYR A CA 1
ATOM 802 C C . TYR A 1 99 ? -4.092 -4.027 -18.053 1.00 94.94 99 TYR A C 1
ATOM 804 O O . TYR A 1 99 ? -3.847 -4.854 -17.173 1.00 94.94 99 TYR A O 1
ATOM 812 N N . PRO A 1 100 ? -4.110 -2.702 -17.785 1.00 93.44 100 PRO A N 1
ATOM 813 C CA . PRO A 1 100 ? -3.581 -2.115 -16.544 1.00 93.44 100 PRO A CA 1
ATOM 814 C C . PRO A 1 100 ? -4.365 -2.494 -15.285 1.00 93.44 100 PRO A C 1
ATOM 816 O O . PRO A 1 100 ? -3.797 -2.553 -14.200 1.00 93.44 100 PRO A O 1
ATOM 819 N N . ASN A 1 101 ? -5.660 -2.785 -15.427 1.00 93.19 101 ASN A N 1
ATOM 820 C CA . ASN A 1 101 ? -6.549 -3.084 -14.300 1.00 93.19 101 ASN A CA 1
ATOM 821 C C . ASN A 1 101 ? -6.840 -4.586 -14.157 1.00 93.19 101 ASN A C 1
ATOM 823 O O . ASN A 1 101 ? -7.688 -4.963 -13.359 1.00 93.19 101 ASN A O 1
ATOM 827 N N . ALA A 1 102 ? -6.152 -5.446 -14.920 1.00 92.31 102 ALA A N 1
ATOM 828 C CA . ALA A 1 102 ? -6.356 -6.899 -14.932 1.00 92.31 102 ALA A CA 1
ATOM 829 C C . ALA A 1 102 ? -6.258 -7.555 -13.553 1.00 92.31 102 ALA A C 1
ATOM 831 O O . ALA A 1 102 ? -6.959 -8.514 -13.253 1.00 92.31 102 ALA A O 1
ATOM 832 N N . MET A 1 103 ? -5.313 -7.054 -12.760 1.00 90.31 103 MET A N 1
ATOM 833 C CA . MET A 1 103 ? -4.919 -7.611 -11.472 1.00 90.31 103 MET A CA 1
ATOM 834 C C . MET A 1 103 ? -5.464 -6.802 -10.294 1.00 90.31 103 MET A C 1
ATOM 836 O O . MET A 1 103 ? -5.144 -7.130 -9.161 1.00 90.31 103 MET A O 1
ATOM 840 N N . GLY A 1 104 ? -6.221 -5.734 -10.557 1.00 87.94 104 GLY A N 1
ATOM 841 C CA . GLY A 1 104 ? -6.805 -4.888 -9.523 1.00 87.94 104 GLY A CA 1
ATOM 842 C C . GLY A 1 104 ? -8.284 -5.190 -9.321 1.00 87.94 104 GLY A C 1
ATOM 843 O O . GLY A 1 104 ? -8.942 -5.781 -10.178 1.00 87.94 104 GLY A O 1
ATOM 844 N N . HIS A 1 105 ? -8.822 -4.734 -8.196 1.00 88.50 105 HIS A N 1
ATOM 845 C CA . HIS A 1 105 ? -10.244 -4.856 -7.893 1.00 88.50 105 HIS A CA 1
ATOM 846 C C . HIS A 1 105 ? -10.994 -3.551 -8.184 1.00 88.50 105 HIS A C 1
ATOM 848 O O . HIS A 1 105 ? -10.511 -2.463 -7.865 1.00 88.50 105 HIS A O 1
ATOM 854 N N . SER A 1 106 ? -12.191 -3.635 -8.773 1.00 87.25 106 SER A N 1
ATOM 855 C CA . SER A 1 106 ? -12.973 -2.448 -9.160 1.00 87.25 106 SER A CA 1
ATOM 856 C C . SER A 1 106 ? -13.391 -1.588 -7.970 1.00 87.25 106 SER A C 1
ATOM 858 O O . SER A 1 106 ? -13.526 -0.372 -8.104 1.00 87.25 106 SER A O 1
ATOM 860 N N . ASP A 1 107 ? -13.577 -2.196 -6.798 1.00 85.69 107 ASP A N 1
ATOM 861 C CA . ASP A 1 107 ? -14.048 -1.456 -5.628 1.00 85.69 107 ASP A CA 1
ATOM 862 C C . ASP A 1 107 ? -12.984 -0.469 -5.128 1.00 85.69 107 ASP A C 1
ATOM 864 O O . ASP A 1 107 ? -13.338 0.570 -4.577 1.00 85.69 107 ASP A O 1
ATOM 868 N N . ASN A 1 108 ? -11.698 -0.697 -5.438 1.00 86.44 108 ASN A N 1
ATOM 869 C CA . ASN A 1 108 ? -10.595 0.197 -5.070 1.00 86.44 108 ASN A CA 1
ATOM 870 C C . ASN A 1 108 ? -10.700 1.603 -5.704 1.00 86.44 108 ASN A C 1
ATOM 872 O O . ASN A 1 108 ? -10.009 2.521 -5.258 1.00 86.44 108 ASN A O 1
ATOM 876 N N . TYR A 1 109 ? -11.560 1.794 -6.715 1.00 87.62 109 TYR A N 1
ATOM 877 C CA . TYR A 1 109 ? -11.865 3.111 -7.299 1.00 87.62 109 TYR A CA 1
ATOM 878 C C . TYR A 1 109 ? -12.933 3.894 -6.525 1.00 87.62 109 TYR A C 1
ATOM 880 O O . TYR A 1 109 ? -13.149 5.080 -6.790 1.00 87.62 109 TYR A O 1
ATOM 888 N N . ILE A 1 110 ? -13.606 3.256 -5.572 1.00 86.00 110 ILE A N 1
ATOM 889 C CA . ILE A 1 110 ? -14.573 3.890 -4.684 1.00 86.00 110 ILE A CA 1
ATOM 890 C C . ILE A 1 110 ? -13.813 4.308 -3.421 1.00 86.00 110 ILE A C 1
ATOM 892 O O . ILE A 1 110 ? -13.084 3.494 -2.868 1.00 86.00 110 ILE A O 1
ATOM 896 N N . PRO A 1 111 ? -13.935 5.552 -2.928 1.00 84.88 111 PRO A N 1
ATOM 897 C CA . PRO A 1 111 ? -13.344 5.928 -1.645 1.00 84.88 111 PRO A CA 1
ATOM 898 C C . PRO A 1 111 ? -13.910 5.086 -0.495 1.00 84.88 111 PRO A C 1
ATOM 900 O O . PRO A 1 111 ? -15.107 4.790 -0.472 1.00 84.88 111 PRO A O 1
ATOM 903 N N . ALA A 1 112 ? -13.076 4.742 0.488 1.00 82.44 112 ALA A N 1
ATOM 904 C CA . ALA A 1 112 ? -13.540 4.043 1.678 1.00 82.44 112 ALA A CA 1
ATOM 905 C C . ALA A 1 112 ? -14.553 4.894 2.446 1.00 82.44 112 ALA A C 1
ATOM 907 O O . ALA A 1 112 ? -14.397 6.106 2.614 1.00 82.44 112 ALA A O 1
ATOM 908 N N . ASN A 1 113 ? -15.580 4.215 2.949 1.00 82.94 113 ASN A N 1
ATOM 909 C CA . ASN A 1 113 ? -16.531 4.771 3.890 1.00 82.94 113 ASN A CA 1
ATOM 910 C C . ASN A 1 113 ? -16.415 3.985 5.203 1.00 82.94 113 ASN A C 1
ATOM 912 O O . ASN A 1 113 ? -16.886 2.849 5.266 1.00 82.94 113 ASN A O 1
ATOM 916 N N . PRO A 1 114 ? -15.845 4.571 6.269 1.00 77.56 114 PRO A N 1
ATOM 917 C CA . PRO A 1 114 ? -15.723 3.898 7.563 1.00 77.56 114 PRO A CA 1
ATOM 918 C C . PRO A 1 114 ? -17.053 3.385 8.134 1.00 77.56 114 PRO A C 1
ATOM 920 O O . PRO A 1 114 ? -17.066 2.437 8.919 1.00 77.56 114 PRO A O 1
ATOM 923 N N . MET A 1 115 ? -18.174 3.985 7.720 1.00 80.31 115 MET A N 1
ATOM 924 C CA . MET A 1 115 ? -19.511 3.673 8.230 1.00 80.31 115 MET A CA 1
ATOM 925 C C . MET A 1 115 ? -20.242 2.602 7.412 1.00 80.31 115 MET A C 1
ATOM 927 O O . MET A 1 115 ? -21.332 2.181 7.802 1.00 80.31 115 MET A O 1
ATOM 931 N N . GLN A 1 116 ? -19.676 2.167 6.283 1.00 79.88 116 GLN A N 1
ATOM 932 C CA . GLN A 1 116 ? -20.285 1.181 5.396 1.00 79.88 116 GLN A CA 1
ATOM 933 C C . GLN A 1 116 ? -19.244 0.168 4.931 1.00 79.88 116 GLN A C 1
ATOM 935 O O . GLN A 1 116 ? -18.271 0.511 4.270 1.00 79.88 116 GLN A O 1
ATOM 940 N N . THR A 1 117 ? -19.473 -1.105 5.235 1.00 78.62 117 THR A N 1
ATOM 941 C CA . THR A 1 117 ? -18.679 -2.196 4.669 1.00 78.62 117 THR A CA 1
ATOM 942 C C . THR A 1 117 ? -19.173 -2.521 3.253 1.00 78.62 117 THR A C 1
ATOM 944 O O . THR A 1 117 ? -20.375 -2.743 3.078 1.00 78.62 117 THR A O 1
ATOM 947 N N . PRO A 1 118 ? -18.284 -2.551 2.246 1.00 78.75 118 PRO A N 1
ATOM 948 C CA . PRO A 1 118 ? -18.588 -3.018 0.901 1.00 78.75 118 PRO A CA 1
ATOM 949 C C . PRO A 1 118 ? -19.154 -4.446 0.893 1.00 78.75 118 PRO A C 1
ATOM 951 O O . PRO A 1 118 ? -18.821 -5.231 1.782 1.00 78.75 118 PRO A O 1
ATOM 954 N N . PRO A 1 119 ? -19.967 -4.813 -0.115 1.00 77.06 119 PRO A N 1
ATOM 955 C CA . PRO A 1 119 ? -20.531 -6.161 -0.232 1.00 77.06 119 PRO A CA 1
ATOM 956 C C . PRO A 1 119 ? -19.485 -7.274 -0.392 1.00 77.06 119 PRO A C 1
ATOM 958 O O . PRO A 1 119 ? -19.763 -8.417 -0.047 1.00 77.06 119 PRO A O 1
ATOM 961 N N . SER A 1 120 ? -18.302 -6.951 -0.922 1.00 80.31 120 SER A N 1
ATOM 962 C CA . SER A 1 120 ? -17.196 -7.884 -1.127 1.00 80.31 120 SER A CA 1
ATOM 963 C C . SER A 1 120 ? -15.881 -7.183 -0.799 1.00 80.31 120 SER A C 1
ATOM 965 O O . SER A 1 120 ? -15.526 -6.205 -1.447 1.00 80.31 120 SER A O 1
ATOM 967 N N . ILE A 1 121 ? -15.163 -7.672 0.212 1.00 82.69 121 ILE A N 1
ATOM 968 C CA . ILE A 1 121 ? -13.817 -7.208 0.570 1.00 82.69 121 ILE A CA 1
ATOM 969 C C . ILE A 1 121 ? -12.905 -8.417 0.419 1.00 82.69 121 ILE A C 1
ATOM 971 O O . ILE A 1 121 ? -13.049 -9.398 1.144 1.00 82.69 121 ILE A O 1
ATOM 975 N N . VAL A 1 122 ? -12.013 -8.361 -0.562 1.00 84.81 122 VAL A N 1
ATOM 976 C CA . VAL A 1 122 ? -11.085 -9.442 -0.895 1.00 84.81 122 VAL A CA 1
ATOM 977 C C . VAL A 1 122 ? -9.697 -8.814 -0.991 1.00 84.81 122 VAL A C 1
ATOM 979 O O . VAL A 1 122 ? -9.582 -7.742 -1.593 1.00 84.81 122 VAL A O 1
ATOM 982 N N . PRO A 1 123 ? -8.658 -9.408 -0.378 1.00 88.31 123 PRO A N 1
ATOM 983 C CA . PRO A 1 123 ? -7.316 -8.867 -0.492 1.00 88.31 123 PRO A CA 1
ATOM 984 C C . PRO A 1 123 ? -6.799 -9.052 -1.922 1.00 88.31 123 PRO A C 1
ATOM 986 O O . PRO A 1 123 ? -7.324 -9.849 -2.701 1.00 88.31 123 PRO A O 1
ATOM 989 N N . GLU A 1 124 ? -5.732 -8.337 -2.261 1.00 89.94 124 GLU A N 1
ATOM 990 C CA . GLU A 1 124 ? -5.091 -8.496 -3.564 1.00 89.94 124 GLU A CA 1
ATOM 991 C C . GLU A 1 124 ? -4.673 -9.954 -3.808 1.00 89.94 124 GLU A C 1
ATOM 993 O O . GLU A 1 124 ? -4.343 -10.702 -2.883 1.00 89.94 124 GLU A O 1
ATOM 998 N N . TRP A 1 125 ? -4.675 -10.362 -5.077 1.00 90.94 125 TRP A N 1
ATOM 999 C CA . TRP A 1 125 ? -4.546 -11.763 -5.498 1.00 90.94 125 TRP A CA 1
ATOM 1000 C C . TRP A 1 125 ? -3.333 -12.496 -4.899 1.00 90.94 125 TRP A C 1
ATOM 1002 O O . TRP A 1 125 ? -3.412 -13.690 -4.611 1.00 90.94 125 TRP A O 1
ATOM 1012 N N . TYR A 1 126 ? -2.222 -11.791 -4.671 1.00 90.88 126 TYR A N 1
ATOM 1013 C CA . TYR A 1 126 ? -0.993 -12.351 -4.102 1.00 90.88 126 TYR A CA 1
ATOM 1014 C C . TYR A 1 126 ? -1.098 -12.664 -2.598 1.00 90.88 126 TYR A C 1
ATOM 1016 O O . TYR A 1 126 ? -0.229 -13.349 -2.059 1.00 90.88 126 TYR A O 1
ATOM 1024 N N . LEU A 1 127 ? -2.149 -12.194 -1.918 1.00 91.38 127 LEU A N 1
ATOM 1025 C CA . LEU A 1 127 ? -2.437 -12.484 -0.510 1.00 91.38 127 LEU A CA 1
ATOM 1026 C C . LEU A 1 127 ? -3.502 -13.571 -0.315 1.00 91.38 127 LEU A C 1
ATOM 1028 O O . LEU A 1 127 ? -3.600 -14.110 0.786 1.00 91.38 127 LEU A O 1
ATOM 1032 N N . LEU A 1 128 ? -4.266 -13.926 -1.356 1.00 90.62 128 LEU A N 1
ATOM 1033 C CA . LEU A 1 128 ? -5.351 -14.916 -1.269 1.00 90.62 128 LEU A CA 1
ATOM 1034 C C . LEU A 1 128 ? -4.940 -16.246 -0.614 1.00 90.62 128 LEU A C 1
ATOM 1036 O O . LEU A 1 128 ? -5.702 -16.724 0.223 1.00 90.62 128 LEU A O 1
ATOM 1040 N N . PRO A 1 129 ? -3.757 -16.836 -0.892 1.00 93.38 129 PRO A N 1
ATOM 1041 C CA . PRO A 1 129 ? -3.357 -18.089 -0.248 1.00 93.38 129 PRO A CA 1
ATOM 1042 C C . PRO A 1 129 ? -3.213 -18.011 1.279 1.00 93.38 129 PRO A C 1
ATOM 1044 O O . PRO A 1 129 ? -3.251 -19.043 1.938 1.00 93.38 129 PRO A O 1
ATOM 1047 N N . TYR A 1 130 ? -3.024 -16.814 1.843 1.00 88.44 130 TYR A N 1
ATOM 1048 C CA . TYR A 1 130 ? -2.897 -16.594 3.289 1.00 88.44 130 TYR A CA 1
ATOM 1049 C C . TYR A 1 130 ? -4.229 -16.210 3.952 1.00 88.44 130 TYR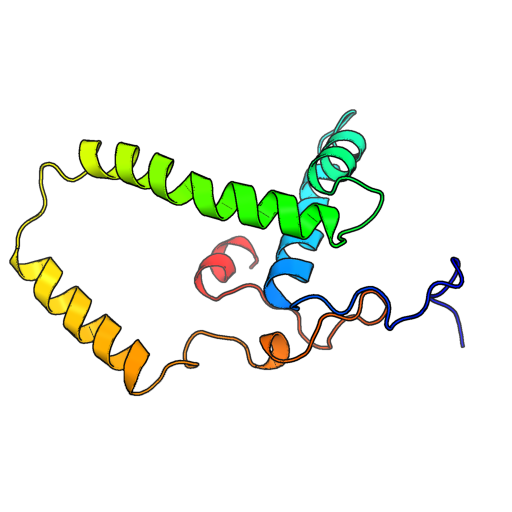 A C 1
ATOM 1051 O O . TYR A 1 130 ? -4.293 -16.113 5.174 1.00 88.44 130 TYR A O 1
ATOM 1059 N N . TYR A 1 131 ? -5.265 -15.966 3.144 1.00 83.50 131 TYR A N 1
ATOM 1060 C CA . TYR A 1 131 ? -6.606 -15.545 3.561 1.00 83.50 131 TYR A CA 1
ATOM 1061 C C . TYR A 1 131 ? -7.682 -16.629 3.360 1.00 83.50 131 TYR A C 1
ATOM 1063 O O . TYR A 1 131 ? -8.829 -16.407 3.748 1.00 83.50 131 TYR A O 1
ATOM 1071 N N . ALA A 1 132 ? -7.327 -17.756 2.732 1.00 75.56 132 ALA A N 1
ATOM 1072 C CA . ALA A 1 132 ? -8.216 -18.871 2.393 1.00 75.56 132 ALA A CA 1
ATOM 1073 C C . ALA A 1 132 ? -8.272 -19.961 3.474 1.00 75.56 132 ALA A C 1
ATOM 1075 O O . ALA A 1 132 ? -7.247 -20.180 4.159 1.00 75.56 132 ALA A O 1
#